Protein AF-A0A9W5TKB4-F1 (afdb_monomer_lite)

Secondary structure (DSSP, 8-state):
-TTSTT---GGGTTTSTT------S-TTHHHHHHHHHHHHHHTTSTT----

Radius of gyration: 15.83 Å; chains: 1; bounding box: 34×22×38 Å

pLDDT: mean 92.57, std 5.58, range [71.5, 98.31]

Foldseek 3Di:
DLLDPPDQDPQQVNVDPPGHGHRPDDDPDDVVVVVVVVVCVVVVNPPDDDD

Structure (mmCIF, N/CA/C/O backbone):
data_AF-A0A9W5TKB4-F1
#
_entry.id   AF-A0A9W5TKB4-F1
#
loop_
_atom_site.group_PDB
_atom_site.id
_atom_site.type_symbol
_atom_site.label_atom_id
_atom_site.label_alt_id
_atom_site.label_comp_id
_atom_site.label_asym_id
_atom_site.label_entity_id
_atom_site.label_seq_id
_atom_site.pdbx_PDB_ins_code
_atom_site.Cartn_x
_atom_site.Cartn_y
_atom_site.Cartn_z
_atom_site.occupancy
_atom_site.B_iso_or_equiv
_atom_site.auth_seq_id
_atom_site.auth_comp_id
_atom_site.auth_asym_id
_atom_site.auth_atom_id
_atom_site.pdbx_PDB_model_num
ATOM 1 N N . MET A 1 1 ? 4.137 -12.837 -14.209 1.00 71.50 1 MET A N 1
ATOM 2 C CA . MET A 1 1 ? 4.565 -11.719 -15.086 1.00 71.50 1 MET A CA 1
ATOM 3 C C . MET A 1 1 ? 5.476 -10.722 -14.362 1.00 71.50 1 MET A C 1
ATOM 5 O O . MET A 1 1 ? 6.637 -10.631 -14.730 1.00 71.50 1 MET A O 1
ATOM 9 N N . LEU A 1 2 ? 5.022 -10.034 -13.303 1.00 82.12 2 LEU A N 1
ATOM 10 C CA . LEU A 1 2 ? 5.812 -8.982 -12.626 1.00 82.12 2 LEU A CA 1
ATOM 11 C C . LEU A 1 2 ? 6.998 -9.492 -11.781 1.00 82.12 2 LEU A C 1
ATOM 13 O O . LEU A 1 2 ? 7.888 -8.715 -11.459 1.00 82.12 2 LEU A O 1
ATOM 17 N N . LEU A 1 3 ? 7.058 -10.788 -11.473 1.00 82.12 3 LEU A N 1
ATOM 18 C CA . LEU A 1 3 ? 8.213 -11.434 -10.829 1.00 82.12 3 LEU A CA 1
ATOM 19 C C . LEU A 1 3 ? 9.189 -12.079 -11.828 1.00 82.12 3 LEU A C 1
ATOM 21 O O . LEU A 1 3 ? 10.195 -12.650 -11.423 1.00 82.12 3 LEU A O 1
ATOM 25 N N . HIS A 1 4 ? 8.905 -12.010 -13.132 1.00 84.88 4 HIS A N 1
ATOM 26 C CA . HIS A 1 4 ? 9.770 -12.623 -14.136 1.00 84.88 4 HIS A CA 1
ATOM 27 C C . HIS A 1 4 ? 11.126 -11.884 -14.204 1.00 84.88 4 HIS A C 1
ATOM 29 O O . HIS A 1 4 ? 11.122 -10.647 -14.254 1.00 84.88 4 HIS A O 1
ATOM 35 N N . PRO A 1 5 ? 12.278 -12.583 -14.277 1.00 83.00 5 PRO A N 1
ATOM 36 C CA . PRO A 1 5 ? 13.608 -11.956 -14.251 1.00 83.00 5 PRO A CA 1
ATOM 37 C C . PRO A 1 5 ? 13.806 -10.848 -15.298 1.00 83.00 5 PRO A C 1
ATOM 39 O O . PRO A 1 5 ? 14.383 -9.795 -15.006 1.00 83.00 5 PRO A O 1
ATOM 42 N N . ASN A 1 6 ? 13.235 -11.032 -16.491 1.00 88.62 6 ASN A N 1
ATOM 43 C CA . ASN A 1 6 ? 13.352 -10.080 -17.603 1.00 88.62 6 ASN A CA 1
ATOM 44 C C . ASN A 1 6 ? 12.341 -8.923 -17.549 1.00 88.62 6 ASN A C 1
ATOM 46 O O . ASN A 1 6 ? 12.482 -7.953 -18.285 1.00 88.62 6 ASN A O 1
ATOM 50 N N . CYS A 1 7 ? 11.325 -8.986 -16.684 1.00 87.56 7 CYS A N 1
ATOM 51 C CA . CYS A 1 7 ? 10.347 -7.910 -16.568 1.00 87.56 7 CYS A CA 1
ATOM 52 C C . CYS A 1 7 ? 10.947 -6.770 -15.739 1.00 87.56 7 CYS A C 1
ATOM 54 O O . CYS A 1 7 ? 11.076 -6.892 -14.523 1.00 87.56 7 CYS A O 1
ATOM 56 N N . ARG A 1 8 ? 11.323 -5.662 -16.380 1.00 89.56 8 ARG A N 1
ATOM 57 C CA . ARG A 1 8 ? 11.766 -4.439 -15.699 1.00 89.56 8 ARG A CA 1
ATOM 58 C C . ARG A 1 8 ? 10.609 -3.450 -15.669 1.00 89.56 8 ARG A C 1
ATOM 60 O O . ARG A 1 8 ? 10.346 -2.769 -16.650 1.00 89.56 8 ARG A O 1
ATOM 67 N N . SER A 1 9 ? 9.887 -3.427 -14.555 1.00 91.19 9 SER A N 1
ATOM 68 C CA . SER A 1 9 ? 8.719 -2.571 -14.359 1.00 91.19 9 SER A CA 1
ATOM 69 C C . SER A 1 9 ? 8.925 -1.687 -13.140 1.00 91.19 9 SER A C 1
ATOM 71 O O . SER A 1 9 ? 9.658 -2.028 -12.211 1.00 91.19 9 SER A O 1
ATOM 73 N N . TRP A 1 10 ? 8.222 -0.565 -13.100 1.00 91.62 10 TRP A N 1
ATOM 74 C CA . TRP A 1 10 ? 8.136 0.235 -11.889 1.00 91.62 10 TRP A CA 1
ATOM 75 C C . TRP A 1 10 ? 7.492 -0.542 -10.731 1.00 91.62 10 TRP A C 1
ATOM 77 O O . TRP A 1 10 ? 7.944 -0.403 -9.600 1.00 91.62 10 TRP A O 1
ATOM 87 N N . TYR A 1 11 ? 6.544 -1.448 -11.010 1.00 90.81 11 TYR A N 1
ATOM 88 C CA . TYR A 1 11 ? 5.878 -2.294 -10.005 1.00 90.81 11 TYR A CA 1
ATOM 89 C C . TYR A 1 11 ? 6.805 -3.272 -9.280 1.00 90.81 11 TYR A C 1
ATOM 91 O O . TYR A 1 11 ? 6.448 -3.778 -8.213 1.00 90.81 11 TYR A O 1
ATOM 99 N N . ASN A 1 12 ? 7.968 -3.572 -9.863 1.00 93.06 12 ASN A N 1
ATOM 100 C CA . ASN A 1 12 ? 8.939 -4.490 -9.276 1.00 93.06 12 ASN A CA 1
ATOM 101 C C . ASN A 1 12 ? 10.307 -3.853 -8.987 1.00 93.06 12 ASN A C 1
ATOM 103 O O . ASN A 1 12 ? 11.268 -4.567 -8.697 1.00 93.06 12 ASN A O 1
ATOM 107 N N . GLY A 1 13 ? 10.408 -2.524 -9.106 1.00 92.56 13 GLY A N 1
ATOM 108 C CA . GLY A 1 13 ? 11.645 -1.768 -8.906 1.00 92.56 13 GLY A CA 1
ATOM 109 C C . GLY A 1 13 ? 12.695 -1.939 -10.007 1.00 92.56 13 GLY A C 1
ATOM 110 O O . GLY A 1 13 ? 13.765 -1.351 -9.906 1.00 92.56 13 GLY A O 1
ATOM 111 N N . GLY A 1 14 ? 12.415 -2.704 -11.068 1.00 93.19 14 GLY A N 1
ATOM 112 C CA . GLY A 1 14 ? 13.373 -2.988 -12.139 1.00 93.19 14 GLY A CA 1
ATOM 113 C C . GLY A 1 14 ? 13.637 -1.820 -13.095 1.00 93.19 14 GLY A C 1
ATOM 114 O O . GLY A 1 14 ? 14.498 -1.945 -13.962 1.00 93.19 14 GLY A O 1
ATOM 115 N N . ASN A 1 15 ? 12.909 -0.710 -12.957 1.00 92.88 15 ASN A N 1
ATOM 116 C CA . ASN A 1 15 ? 13.088 0.512 -13.744 1.00 92.88 15 ASN A CA 1
ATOM 117 C C . ASN A 1 15 ? 14.204 1.438 -13.221 1.00 92.88 15 ASN A C 1
ATOM 119 O O . ASN A 1 15 ? 14.593 2.350 -13.942 1.00 92.88 15 ASN A O 1
ATOM 123 N N . VAL A 1 16 ? 14.710 1.236 -11.996 1.00 94.12 16 VAL A N 1
ATOM 124 C CA . VAL A 1 16 ? 15.737 2.098 -11.382 1.00 94.12 16 VAL A CA 1
ATOM 125 C C . VAL A 1 16 ? 17.017 1.294 -11.114 1.00 94.12 16 VAL A C 1
ATOM 127 O O . VAL A 1 16 ? 16.963 0.313 -10.368 1.00 94.12 16 VAL A O 1
ATOM 130 N N . PRO A 1 17 ? 18.177 1.688 -11.674 1.00 93.31 17 PRO A N 1
ATOM 131 C CA . PRO A 1 17 ? 19.459 1.050 -11.375 1.00 93.31 17 PRO A CA 1
ATOM 132 C C . PRO A 1 17 ? 19.778 1.079 -9.874 1.00 93.31 17 PRO A C 1
ATOM 134 O O . PRO A 1 17 ? 19.595 2.094 -9.211 1.00 93.31 17 PRO A O 1
ATOM 137 N N . GLY A 1 18 ? 20.232 -0.049 -9.324 1.00 93.12 18 GLY A N 1
ATOM 138 C CA . GLY A 1 18 ? 20.564 -0.178 -7.899 1.00 93.12 18 GLY A CA 1
ATOM 139 C C . GLY A 1 18 ? 19.365 -0.354 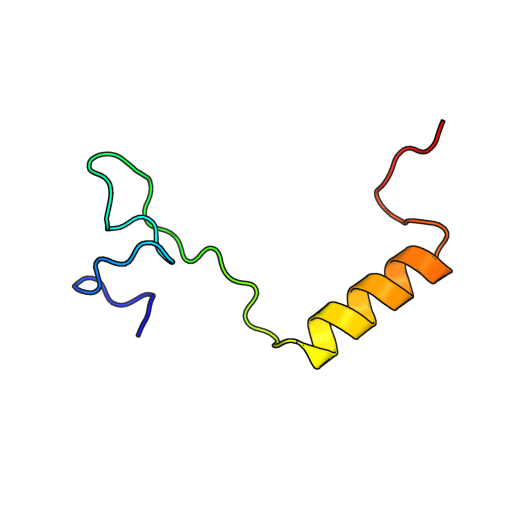-6.956 1.00 93.12 18 GLY A C 1
ATOM 140 O O . GLY A 1 18 ? 19.557 -0.749 -5.808 1.00 93.12 18 GLY A O 1
ATOM 141 N N . LYS A 1 19 ? 18.121 -0.143 -7.412 1.00 92.69 19 LYS A N 1
ATOM 142 C CA . LYS A 1 19 ? 16.934 -0.402 -6.587 1.00 92.69 19 LYS A CA 1
ATOM 143 C C . LYS A 1 19 ? 16.708 -1.907 -6.428 1.00 92.69 19 LYS A C 1
ATOM 145 O O . LYS A 1 19 ? 16.769 -2.673 -7.391 1.00 92.69 19 LYS A O 1
ATOM 150 N N . LYS A 1 20 ? 16.403 -2.337 -5.199 1.00 91.25 20 LYS A N 1
ATOM 151 C CA . LYS A 1 20 ? 16.067 -3.736 -4.901 1.00 91.25 20 LYS A CA 1
ATOM 152 C C . LYS A 1 20 ? 14.858 -4.183 -5.730 1.00 91.25 20 LYS A C 1
ATOM 154 O O . LYS A 1 20 ? 13.827 -3.511 -5.748 1.00 91.25 20 LYS A O 1
ATOM 159 N N . ARG A 1 21 ? 14.979 -5.348 -6.375 1.00 90.31 21 ARG A N 1
ATOM 160 C CA . ARG A 1 21 ? 13.895 -5.954 -7.157 1.00 90.31 21 ARG A CA 1
ATOM 161 C C . ARG A 1 21 ? 12.966 -6.756 -6.253 1.00 90.31 21 ARG A C 1
ATOM 163 O O . ARG A 1 21 ? 13.368 -7.781 -5.712 1.00 90.31 21 ARG A O 1
ATOM 170 N N . MET A 1 22 ? 11.730 -6.293 -6.102 1.00 90.19 22 MET A N 1
ATOM 171 C CA . MET A 1 22 ? 10.667 -7.003 -5.385 1.00 90.19 22 MET A CA 1
ATOM 172 C C . MET A 1 22 ? 9.304 -6.549 -5.889 1.00 90.19 22 MET A C 1
ATOM 174 O O . MET A 1 22 ? 9.139 -5.379 -6.226 1.00 90.19 22 MET A O 1
ATOM 178 N N . TYR A 1 23 ? 8.323 -7.448 -5.918 1.00 88.81 23 TYR A N 1
ATOM 179 C CA . TYR A 1 23 ? 6.952 -7.048 -6.211 1.00 88.81 23 TYR A CA 1
ATOM 180 C C . TYR A 1 23 ? 6.382 -6.234 -5.045 1.00 88.81 23 TYR A C 1
ATOM 182 O O . TYR A 1 23 ? 6.433 -6.687 -3.905 1.00 88.81 23 TYR A O 1
ATOM 190 N N . MET A 1 24 ? 5.879 -5.032 -5.331 1.00 89.38 24 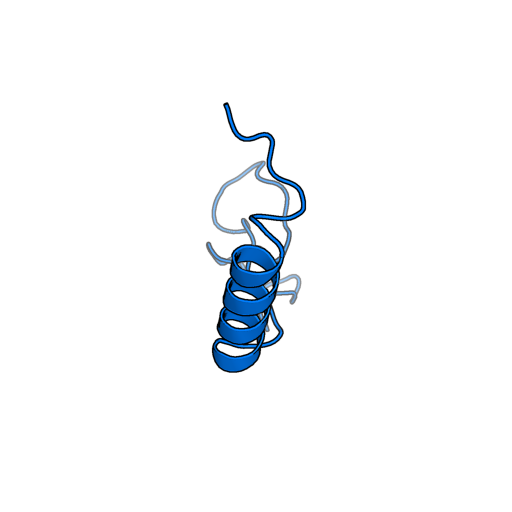MET A N 1
ATOM 191 C CA . MET A 1 24 ? 5.406 -4.093 -4.302 1.00 89.38 24 MET A CA 1
ATOM 192 C C . MET A 1 24 ? 3.881 -4.096 -4.123 1.00 89.38 24 MET A C 1
ATOM 194 O O . MET A 1 24 ? 3.377 -3.513 -3.170 1.00 89.38 24 MET A O 1
ATOM 198 N N . GLY A 1 25 ? 3.137 -4.707 -5.047 1.00 90.81 25 GLY A N 1
ATOM 199 C CA . GLY A 1 25 ? 1.678 -4.742 -4.983 1.00 90.81 25 GLY A CA 1
ATOM 200 C C . GLY A 1 25 ? 1.161 -5.765 -3.972 1.00 90.81 25 GLY A C 1
ATOM 201 O O . GLY A 1 25 ? 1.765 -6.816 -3.762 1.00 90.81 25 GLY A O 1
ATOM 202 N N . TYR A 1 26 ? -0.002 -5.486 -3.390 1.00 92.38 26 TYR A N 1
ATOM 203 C CA . TYR A 1 26 ? -0.765 -6.480 -2.643 1.00 92.38 26 TYR A CA 1
ATOM 204 C C . TYR A 1 26 ? -1.520 -7.397 -3.619 1.00 92.38 26 TYR A C 1
ATOM 206 O O . TYR A 1 26 ? -2.273 -6.919 -4.466 1.00 92.38 26 TYR A O 1
ATOM 214 N N . THR A 1 27 ? -1.303 -8.712 -3.540 1.00 92.50 27 THR A N 1
ATOM 215 C CA . THR A 1 27 ? -1.755 -9.667 -4.571 1.00 92.50 27 THR A CA 1
ATOM 216 C C . THR A 1 27 ? -3.160 -10.226 -4.364 1.00 92.50 27 THR A C 1
ATOM 218 O O . THR A 1 27 ? -3.685 -10.834 -5.292 1.00 92.50 27 THR A O 1
ATOM 221 N N . ALA A 1 28 ? -3.784 -10.043 -3.196 1.00 94.62 28 ALA A N 1
ATOM 222 C CA . ALA A 1 28 ? -5.084 -10.663 -2.904 1.00 94.62 28 ALA A CA 1
ATOM 223 C C . ALA A 1 28 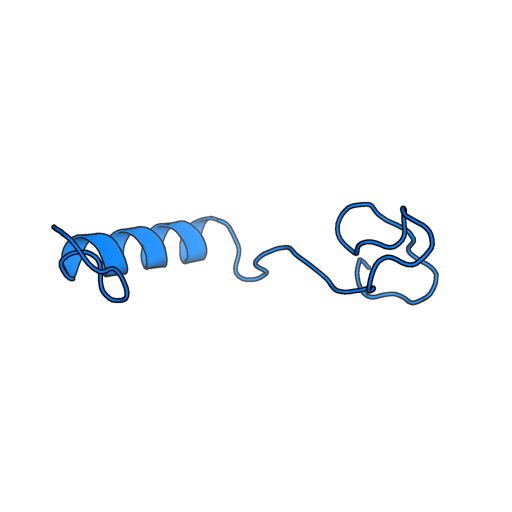? -6.292 -9.903 -3.493 1.00 94.62 28 ALA A C 1
ATOM 225 O O . ALA A 1 28 ? -7.433 -10.329 -3.338 1.00 94.62 28 ALA A O 1
ATOM 226 N N . GLY A 1 29 ? -6.047 -8.798 -4.204 1.00 95.44 29 GLY A N 1
ATOM 227 C CA . GLY A 1 29 ? -7.075 -8.028 -4.903 1.00 95.44 29 GLY A CA 1
ATOM 228 C C . GLY A 1 29 ? -7.773 -6.973 -4.042 1.00 95.44 29 GLY A C 1
ATOM 229 O O . GLY A 1 29 ? -7.626 -6.920 -2.822 1.00 95.44 29 GLY A O 1
ATOM 230 N N . ILE A 1 30 ? -8.532 -6.102 -4.717 1.00 97.19 30 ILE A N 1
ATOM 231 C CA . ILE A 1 30 ? -9.219 -4.960 -4.094 1.00 97.19 30 ILE A CA 1
ATOM 232 C C . ILE A 1 30 ? -10.264 -5.398 -3.054 1.00 97.19 30 ILE A C 1
ATOM 234 O O . ILE A 1 30 ? -10.274 -4.793 -1.984 1.00 97.19 30 ILE A O 1
ATOM 238 N N . PRO A 1 31 ? -11.115 -6.420 -3.294 1.00 97.88 31 PRO A N 1
ATOM 239 C CA . PRO A 1 31 ? -12.117 -6.819 -2.304 1.00 97.88 31 PRO A CA 1
ATOM 240 C C . PRO A 1 31 ? -11.499 -7.258 -0.972 1.00 97.88 31 PRO A C 1
ATOM 242 O O . PRO A 1 31 ? -11.899 -6.762 0.076 1.00 97.88 31 PRO A O 1
ATOM 245 N N . GLU A 1 32 ? -10.474 -8.115 -1.010 1.00 98.31 32 GLU A N 1
ATOM 246 C CA . GLU A 1 32 ? -9.783 -8.574 0.203 1.00 98.31 32 GLU A CA 1
ATOM 247 C C . GLU A 1 32 ? -9.002 -7.442 0.879 1.00 98.31 32 GLU A C 1
ATOM 249 O O . GLU A 1 32 ? -8.983 -7.351 2.104 1.00 98.31 32 GLU A O 1
ATOM 254 N N . TYR A 1 33 ? -8.391 -6.546 0.097 1.00 97.88 33 TYR A N 1
ATOM 255 C CA . TYR A 1 33 ? -7.732 -5.360 0.641 1.00 97.88 33 TYR A CA 1
ATOM 256 C C . TYR A 1 33 ? -8.712 -4.481 1.429 1.00 97.88 33 TYR A C 1
ATOM 258 O O . TYR A 1 33 ? -8.422 -4.124 2.567 1.00 97.88 33 TYR A O 1
ATOM 266 N N . ARG A 1 34 ? -9.888 -4.185 0.853 1.00 98.00 34 ARG A N 1
ATOM 267 C CA . ARG A 1 34 ? -10.929 -3.390 1.523 1.00 98.00 34 ARG A CA 1
ATOM 268 C C . ARG A 1 34 ? -11.421 -4.072 2.791 1.00 98.00 34 ARG A C 1
ATOM 270 O O . ARG A 1 34 ? -11.398 -3.445 3.838 1.00 98.00 34 ARG A O 1
ATOM 277 N N . ARG A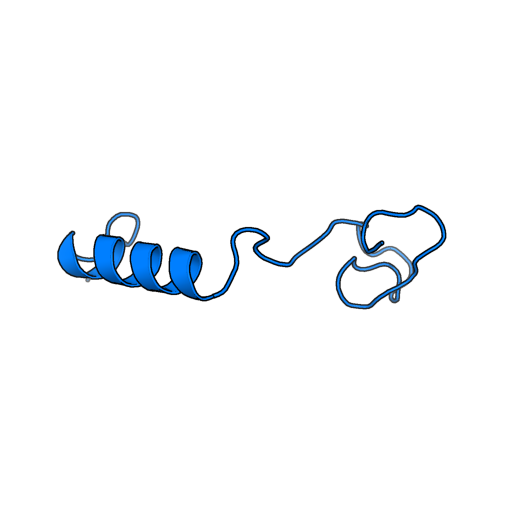 1 35 ? -11.743 -5.367 2.710 1.00 98.31 35 ARG A N 1
ATOM 278 C CA . ARG A 1 35 ? -12.181 -6.158 3.866 1.00 98.31 35 ARG A CA 1
ATOM 279 C C . ARG A 1 35 ? -11.180 -6.075 5.022 1.00 98.31 35 ARG A C 1
ATOM 281 O O . ARG A 1 35 ? -11.572 -5.837 6.151 1.00 98.31 35 ARG A O 1
ATOM 288 N N . ARG A 1 36 ? -9.878 -6.208 4.742 1.00 97.56 36 ARG A N 1
ATOM 289 C CA . ARG A 1 36 ? -8.830 -6.077 5.770 1.00 97.56 36 ARG A CA 1
ATOM 290 C C . ARG A 1 36 ? -8.733 -4.675 6.358 1.00 97.56 36 ARG A C 1
ATOM 292 O O . ARG A 1 36 ? -8.449 -4.548 7.544 1.00 97.56 36 ARG A O 1
ATOM 299 N N . CYS A 1 37 ? -8.898 -3.635 5.543 1.00 97.94 37 CYS A N 1
ATOM 300 C CA . CYS A 1 37 ? -8.930 -2.263 6.043 1.00 97.94 37 CYS A CA 1
ATOM 301 C C . CYS A 1 37 ? -10.118 -2.047 6.987 1.00 97.94 37 CYS A C 1
ATOM 303 O O . CYS A 1 37 ? -9.922 -1.470 8.054 1.00 97.94 37 CYS A O 1
ATOM 305 N N . ASP A 1 38 ? -11.296 -2.552 6.614 1.00 98.31 38 ASP A N 1
ATOM 306 C CA . ASP A 1 38 ? -12.510 -2.476 7.428 1.00 98.31 38 ASP A CA 1
ATOM 307 C C . ASP A 1 38 ? -12.318 -3.247 8.750 1.00 98.31 38 ASP A C 1
ATOM 309 O O . ASP A 1 38 ? -12.485 -2.665 9.817 1.00 98.31 38 ASP A O 1
ATOM 313 N N . ASP A 1 39 ? -11.805 -4.488 8.703 1.00 98.31 39 ASP A N 1
ATOM 314 C CA . ASP A 1 39 ? -11.493 -5.291 9.900 1.00 98.31 39 ASP A CA 1
ATOM 315 C C . ASP A 1 39 ? -10.550 -4.548 10.873 1.00 98.31 39 ASP A C 1
ATOM 317 O O . ASP A 1 39 ? -10.721 -4.595 12.091 1.00 98.31 39 ASP A O 1
ATOM 321 N N . ILE A 1 40 ? -9.520 -3.870 10.347 1.00 98.12 40 ILE A N 1
ATOM 322 C CA . ILE A 1 40 ? -8.556 -3.114 11.162 1.00 98.12 40 ILE A CA 1
ATOM 323 C C . ILE A 1 40 ? -9.220 -1.886 11.788 1.00 98.12 40 ILE A C 1
ATOM 325 O O . ILE A 1 40 ? -8.942 -1.586 12.950 1.00 98.12 40 ILE A O 1
ATOM 329 N N . ALA A 1 41 ? -10.068 -1.176 11.040 1.00 97.88 41 ALA A N 1
ATOM 330 C CA . ALA A 1 41 ? -10.789 -0.008 11.536 1.00 97.88 41 ALA A CA 1
ATOM 331 C C . ALA A 1 41 ? -11.786 -0.395 12.641 1.00 97.88 41 ALA A C 1
ATOM 333 O O . ALA A 1 41 ? -11.780 0.226 13.705 1.00 97.88 41 ALA A O 1
ATOM 334 N N . ASP A 1 42 ? -12.552 -1.469 12.436 1.00 98.00 42 ASP A N 1
ATOM 335 C CA . ASP A 1 42 ? -13.512 -2.002 13.409 1.00 98.00 42 ASP A CA 1
ATOM 336 C C . ASP A 1 42 ? -12.817 -2.521 14.678 1.00 98.00 42 ASP A C 1
ATOM 338 O O . ASP A 1 42 ? -13.346 -2.406 15.784 1.00 98.00 42 ASP A O 1
ATOM 342 N N . ALA A 1 43 ? -11.584 -3.020 14.549 1.00 97.44 43 ALA A N 1
ATOM 343 C CA . ALA A 1 43 ? -10.733 -3.416 15.670 1.00 97.44 43 ALA A CA 1
ATOM 344 C C . ALA A 1 43 ? -10.043 -2.233 16.386 1.00 97.44 43 ALA A C 1
ATOM 346 O O . ALA A 1 43 ? -9.105 -2.446 17.157 1.00 97.44 43 ALA A O 1
ATOM 347 N N . GLY A 1 44 ? -10.460 -0.988 16.130 1.00 96.69 44 GLY A N 1
ATOM 348 C CA . GLY A 1 44 ? -9.878 0.201 16.755 1.00 96.69 44 GLY A CA 1
ATOM 349 C C . GLY A 1 44 ? -8.475 0.535 16.240 1.00 96.69 44 GLY A C 1
ATOM 350 O O . GLY A 1 44 ? -7.630 0.991 17.006 1.00 96.69 44 GLY A O 1
ATOM 351 N N . TYR A 1 45 ? -8.222 0.303 14.949 1.00 96.81 45 TYR A N 1
ATOM 352 C CA . TYR A 1 45 ? -6.927 0.481 14.281 1.00 96.81 45 TYR A CA 1
ATOM 353 C C . TYR A 1 45 ? -5.814 -0.392 14.867 1.00 96.81 45 TYR A C 1
ATOM 355 O O . TYR A 1 45 ? -4.730 0.078 15.228 1.00 96.81 45 TYR A O 1
ATOM 363 N N . ALA A 1 46 ? -6.066 -1.699 14.915 1.00 96.44 46 ALA A N 1
ATOM 364 C CA . ALA A 1 46 ? -5.077 -2.684 15.338 1.00 96.44 46 ALA A CA 1
ATOM 365 C C . ALA A 1 46 ? -3.728 -2.503 14.607 1.00 96.44 46 ALA A C 1
ATOM 367 O O . ALA A 1 46 ? -3.662 -2.404 13.382 1.00 96.44 46 ALA A O 1
ATOM 368 N N . GLY A 1 47 ? -2.637 -2.469 15.376 1.00 95.25 47 GLY A N 1
ATOM 369 C CA . GLY A 1 47 ? -1.282 -2.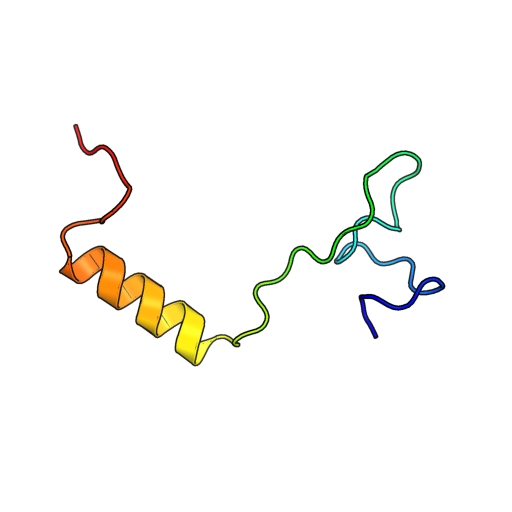241 14.859 1.00 95.25 47 GLY A CA 1
ATOM 370 C C . GLY A 1 47 ? -0.864 -0.769 14.766 1.00 95.25 47 GLY A C 1
ATOM 371 O O . GLY A 1 47 ? 0.307 -0.502 14.495 1.00 95.25 47 GLY A O 1
ATOM 372 N N . PHE A 1 48 ? -1.762 0.178 15.045 1.00 96.81 48 PHE A N 1
ATOM 373 C CA . PHE A 1 48 ? -1.441 1.601 15.132 1.00 96.81 48 PHE A CA 1
ATOM 374 C C . PHE A 1 48 ? -1.310 2.049 16.591 1.00 96.81 48 PHE A C 1
ATOM 376 O O . PHE A 1 48 ? -1.979 1.540 17.487 1.00 96.81 48 PHE A O 1
ATOM 383 N N . LYS A 1 49 ? -0.431 3.026 16.832 1.00 95.25 49 LYS A N 1
ATOM 384 C CA . LYS A 1 49 ? -0.406 3.782 18.088 1.00 95.25 49 LYS A CA 1
ATOM 385 C C . LYS A 1 49 ? -1.212 5.053 17.875 1.00 95.25 49 LYS A C 1
ATOM 387 O O . LYS A 1 49 ? -0.794 5.907 17.095 1.00 95.25 49 LYS A O 1
ATOM 392 N N . LEU A 1 50 ? -2.358 5.135 18.535 1.00 89.31 50 LEU A N 1
ATOM 393 C CA . LEU A 1 50 ? -3.211 6.318 18.533 1.00 89.31 50 LEU A CA 1
ATOM 394 C C . LEU A 1 50 ? -2.834 7.199 19.735 1.00 89.31 50 LEU A C 1
ATOM 396 O O . LEU A 1 50 ? -2.424 6.668 20.769 1.00 89.31 50 LEU A O 1
ATOM 400 N N . ALA A 1 51 ? -2.884 8.519 19.549 1.00 79.75 51 ALA A N 1
ATOM 401 C CA . ALA A 1 51 ? -2.543 9.515 20.567 1.00 79.75 51 ALA A CA 1
ATOM 402 C C . ALA A 1 51 ? -3.707 9.777 21.529 1.00 79.75 51 ALA A C 1
ATOM 404 O O . ALA A 1 51 ? -4.868 9.690 21.069 1.00 79.75 51 ALA A O 1
#

Sequence (51 aa):
MLLHPNCRSWYNGGNV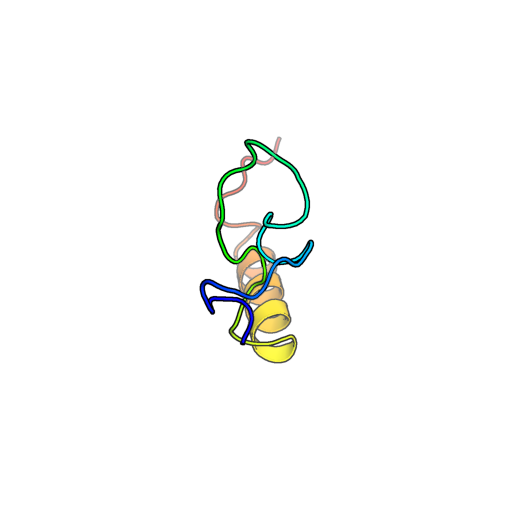PGKKRMYMGYTAGIPEYRRRCDDIADAGYAGFKLA